Protein AF-A0A953P931-F1 (afdb_monomer)

Structure (mmCIF, N/CA/C/O backbone):
data_AF-A0A953P931-F1
#
_entry.id   AF-A0A953P931-F1
#
loop_
_atom_site.group_PDB
_atom_site.id
_atom_site.type_symbol
_atom_site.label_atom_id
_atom_site.label_alt_id
_atom_site.label_comp_id
_atom_site.label_asym_id
_atom_site.label_entity_id
_atom_site.label_seq_id
_atom_site.pdbx_PDB_ins_code
_atom_site.Cartn_x
_atom_site.Cartn_y
_atom_site.Cartn_z
_atom_site.occupancy
_atom_site.B_iso_or_equiv
_atom_site.auth_seq_id
_atom_site.auth_comp_id
_atom_site.auth_asym_id
_atom_site.auth_atom_id
_a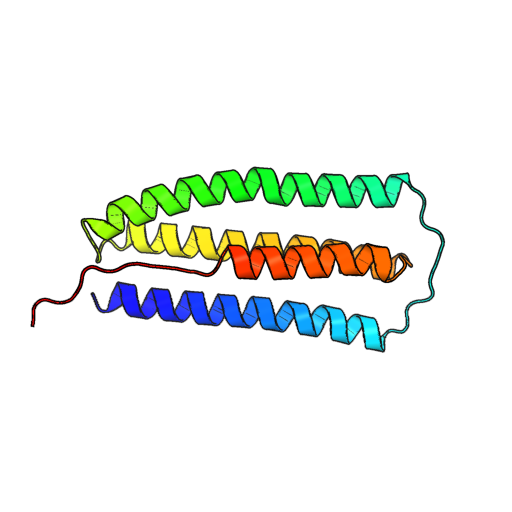tom_site.pdbx_PDB_model_num
ATOM 1 N N . MET A 1 1 ? -19.588 -4.373 22.077 1.00 62.41 1 MET A N 1
ATOM 2 C CA . MET A 1 1 ? -18.367 -5.105 21.672 1.00 62.41 1 MET A CA 1
ATOM 3 C C . MET A 1 1 ? -18.517 -5.866 20.343 1.00 62.41 1 MET A C 1
ATOM 5 O O . MET A 1 1 ? -17.554 -5.976 19.586 1.00 62.41 1 MET A O 1
ATOM 9 N N . TYR A 1 2 ? -19.706 -6.399 20.022 1.00 75.75 2 TYR A N 1
ATOM 10 C CA . TYR A 1 2 ? -19.960 -7.180 18.796 1.00 75.75 2 TYR A CA 1
ATOM 11 C C . TYR A 1 2 ? -19.707 -6.394 17.491 1.00 75.75 2 TYR A C 1
ATOM 13 O O . TYR A 1 2 ? -19.101 -6.913 16.551 1.00 75.75 2 TYR A O 1
ATOM 21 N N . ALA A 1 3 ? -20.100 -5.114 17.455 1.00 80.25 3 ALA A N 1
ATOM 22 C CA . ALA A 1 3 ? -19.929 -4.238 16.293 1.00 80.25 3 ALA A CA 1
ATOM 23 C C . ALA A 1 3 ? -18.448 -4.003 15.932 1.00 80.25 3 ALA A C 1
ATOM 25 O O . ALA A 1 3 ? -18.071 -4.089 14.758 1.00 80.25 3 ALA A O 1
ATOM 26 N N . ALA A 1 4 ? -17.596 -3.779 16.939 1.00 82.56 4 ALA A N 1
ATOM 27 C CA . ALA A 1 4 ? -16.157 -3.588 16.765 1.00 82.56 4 ALA A CA 1
ATOM 28 C C . ALA A 1 4 ? -15.473 -4.830 16.169 1.00 82.56 4 ALA A C 1
ATOM 30 O O . ALA A 1 4 ? -14.715 -4.722 15.203 1.00 82.56 4 ALA A O 1
ATOM 31 N N . ARG A 1 5 ? -15.796 -6.028 16.678 1.00 85.00 5 ARG A N 1
ATOM 32 C CA . ARG A 1 5 ? -15.248 -7.295 16.162 1.00 85.00 5 ARG A CA 1
ATOM 33 C C . ARG A 1 5 ? -15.707 -7.593 14.732 1.00 85.00 5 ARG A C 1
ATOM 35 O O . ARG A 1 5 ? -14.889 -8.004 13.911 1.00 85.00 5 ARG A O 1
ATOM 42 N N . SER A 1 6 ? -16.981 -7.353 14.418 1.00 87.50 6 SER A N 1
ATOM 43 C CA . SER A 1 6 ? -17.502 -7.505 13.052 1.00 87.50 6 SER A CA 1
ATOM 44 C C . SER A 1 6 ? -16.773 -6.579 12.071 1.00 87.50 6 SER A C 1
ATOM 46 O O . SER A 1 6 ? -16.282 -7.022 11.031 1.00 87.50 6 SER A O 1
ATOM 48 N N . THR A 1 7 ? -16.591 -5.311 12.449 1.00 89.44 7 THR A N 1
ATOM 49 C CA . THR A 1 7 ? -15.897 -4.324 11.610 1.00 89.44 7 THR A CA 1
ATOM 50 C C . THR A 1 7 ? -14.417 -4.662 11.428 1.00 89.44 7 THR A C 1
ATOM 52 O O . THR A 1 7 ? -13.897 -4.552 10.319 1.00 89.44 7 THR A O 1
ATOM 55 N N . LEU A 1 8 ? -13.738 -5.140 12.474 1.00 90.38 8 LEU A N 1
ATOM 56 C CA . LEU A 1 8 ? -12.359 -5.621 12.371 1.00 90.38 8 LEU A CA 1
ATOM 57 C C . LEU A 1 8 ? -12.231 -6.763 11.354 1.00 90.38 8 LEU A C 1
ATOM 59 O O . LEU A 1 8 ? -11.339 -6.732 10.506 1.00 90.38 8 LEU A O 1
ATOM 63 N N . ASN A 1 9 ? -13.127 -7.750 11.410 1.00 91.81 9 ASN A N 1
ATOM 64 C CA . ASN A 1 9 ? -13.118 -8.870 10.470 1.00 91.81 9 ASN A CA 1
ATOM 65 C C . ASN A 1 9 ? -13.359 -8.402 9.031 1.00 91.81 9 ASN A C 1
ATOM 67 O O . ASN A 1 9 ? -12.629 -8.815 8.134 1.00 91.81 9 ASN A O 1
ATOM 71 N N . GLN A 1 10 ? -14.312 -7.492 8.811 1.00 92.88 10 GLN A N 1
ATOM 72 C CA . GLN A 1 10 ? -14.549 -6.903 7.489 1.00 92.88 10 GLN A CA 1
ATOM 73 C C . GLN A 1 10 ? -13.299 -6.203 6.943 1.00 92.88 10 GLN A C 1
ATOM 75 O O . GLN A 1 10 ? -12.924 -6.418 5.793 1.00 92.88 10 GLN A O 1
ATOM 80 N N . VAL A 1 11 ? -12.618 -5.398 7.763 1.00 94.81 11 VAL A N 1
ATOM 81 C CA . VAL A 1 11 ? -11.401 -4.689 7.339 1.00 94.81 11 VAL A CA 1
ATOM 82 C C . VAL A 1 11 ? -10.244 -5.655 7.073 1.00 94.81 11 VAL A C 1
ATOM 84 O O . VAL A 1 11 ? -9.485 -5.431 6.135 1.00 94.81 11 VAL A O 1
ATOM 87 N N . ARG A 1 12 ? -10.121 -6.751 7.830 1.00 94.44 12 ARG A N 1
ATOM 88 C CA . ARG A 1 12 ? -9.129 -7.809 7.561 1.00 94.44 12 ARG A CA 1
ATOM 89 C C . ARG A 1 12 ? -9.406 -8.559 6.261 1.00 94.44 12 ARG A C 1
ATOM 91 O O . ARG A 1 12 ? -8.468 -8.833 5.523 1.00 94.44 12 ARG A O 1
ATOM 98 N N . ILE A 1 13 ? -10.672 -8.854 5.962 1.00 96.44 13 ILE A N 1
ATOM 99 C CA . ILE A 1 13 ? -11.058 -9.451 4.676 1.00 96.44 13 ILE A CA 1
ATOM 100 C C . ILE A 1 13 ? -10.695 -8.497 3.540 1.00 96.44 13 ILE A C 1
ATOM 102 O O . ILE A 1 13 ? -10.051 -8.919 2.587 1.00 96.44 13 ILE A O 1
ATOM 106 N N . LEU A 1 14 ? -11.031 -7.207 3.662 1.00 96.19 14 LEU A N 1
ATOM 107 C CA . LEU A 1 14 ? -10.636 -6.205 2.670 1.00 96.19 14 LEU A CA 1
ATOM 108 C C . LEU A 1 14 ? -9.115 -6.167 2.495 1.00 96.19 14 LEU A C 1
ATOM 110 O O . LEU A 1 14 ? -8.638 -6.230 1.372 1.00 96.19 14 LEU A O 1
ATOM 114 N N . HIS A 1 15 ? -8.351 -6.137 3.586 1.00 96.12 15 HIS A N 1
ATOM 115 C CA . HIS A 1 15 ? -6.887 -6.169 3.539 1.00 96.12 15 HIS A CA 1
ATOM 116 C C . HIS A 1 15 ? -6.346 -7.391 2.782 1.00 96.12 15 HIS A C 1
ATOM 118 O O . HIS A 1 15 ? -5.482 -7.240 1.920 1.00 96.12 15 HIS A O 1
ATOM 124 N N . ALA A 1 16 ? -6.898 -8.579 3.040 1.00 96.56 16 ALA A N 1
ATOM 125 C CA . ALA A 1 16 ? -6.541 -9.801 2.324 1.00 96.56 16 ALA A CA 1
ATOM 126 C C . ALA A 1 16 ? -6.915 -9.740 0.834 1.00 96.56 16 ALA A C 1
ATOM 128 O O . ALA A 1 16 ? -6.138 -10.192 -0.003 1.00 96.56 16 ALA A O 1
ATOM 129 N N . VAL A 1 17 ? -8.065 -9.147 0.493 1.00 97.31 17 VAL A N 1
ATOM 130 C CA . VAL A 1 17 ? -8.476 -8.920 -0.901 1.00 97.31 17 VAL A CA 1
ATOM 131 C C . VAL A 1 17 ? -7.497 -7.986 -1.605 1.00 97.31 17 VAL A C 1
ATOM 133 O O . VAL A 1 17 ? -7.020 -8.335 -2.675 1.00 97.31 17 VAL A O 1
ATOM 136 N N . PHE A 1 18 ? -7.125 -6.855 -0.999 1.00 96.94 18 PHE A N 1
ATOM 137 C CA . PHE A 1 18 ? -6.127 -5.944 -1.571 1.00 96.94 18 PHE A CA 1
ATOM 138 C C . PHE A 1 18 ? -4.773 -6.636 -1.773 1.00 96.94 18 PHE A C 1
ATOM 140 O O . PHE A 1 18 ? -4.157 -6.474 -2.822 1.00 96.94 18 PHE A O 1
ATOM 147 N N . LEU A 1 19 ? -4.322 -7.450 -0.810 1.00 96.31 19 LEU A N 1
ATOM 148 C CA . LEU A 1 19 ? -3.116 -8.268 -0.976 1.00 96.31 19 LEU A CA 1
ATOM 149 C C . LEU A 1 19 ? -3.253 -9.249 -2.143 1.00 96.31 19 LEU A C 1
ATOM 151 O O . LEU A 1 19 ? -2.340 -9.349 -2.953 1.00 96.31 19 LEU A O 1
ATOM 155 N N . LEU A 1 20 ? -4.385 -9.944 -2.264 1.00 97.25 20 LEU A N 1
ATOM 156 C CA . L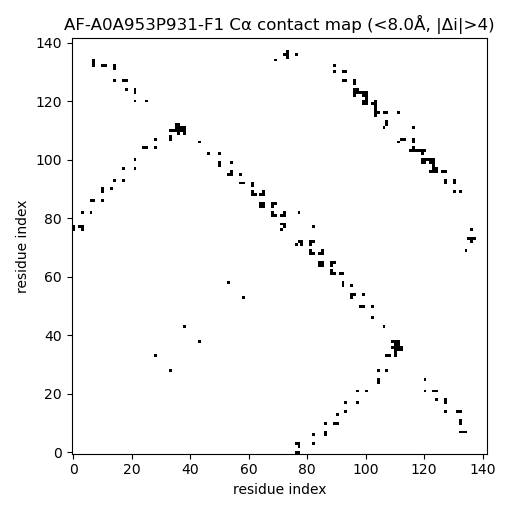EU A 1 20 ? -4.641 -10.844 -3.386 1.00 97.25 20 LEU A CA 1
ATOM 157 C C . LEU A 1 20 ? -4.601 -10.094 -4.724 1.00 97.25 20 LEU A C 1
ATOM 159 O O . LEU A 1 20 ? -3.965 -10.570 -5.664 1.00 97.25 20 LEU A O 1
ATOM 163 N N . THR A 1 21 ? -5.204 -8.906 -4.800 1.00 96.31 21 THR A N 1
ATOM 164 C CA . THR A 1 21 ? -5.180 -8.076 -6.009 1.00 96.31 21 THR A CA 1
ATOM 165 C C . THR A 1 21 ? -3.753 -7.720 -6.423 1.00 96.31 21 THR A C 1
ATOM 167 O O . THR A 1 21 ? -3.445 -7.783 -7.609 1.00 96.31 21 THR A O 1
ATOM 170 N N . GLN A 1 22 ? -2.840 -7.457 -5.478 1.00 93.69 22 GLN A N 1
ATOM 171 C CA . GLN A 1 22 ? -1.418 -7.241 -5.794 1.00 93.69 22 GLN A CA 1
ATOM 172 C C . GLN A 1 22 ? -0.812 -8.407 -6.577 1.00 93.69 22 GLN A C 1
ATOM 174 O O . GLN A 1 22 ? -0.160 -8.201 -7.602 1.00 93.69 22 GLN A O 1
ATOM 179 N N . PHE A 1 23 ? -1.051 -9.636 -6.116 1.00 94.81 23 PHE A N 1
ATOM 180 C CA . PHE A 1 23 ? -0.557 -10.831 -6.796 1.00 94.81 23 PHE A CA 1
ATOM 181 C C . PHE A 1 23 ? -1.207 -11.007 -8.168 1.00 94.81 23 PHE A C 1
ATOM 183 O O . PHE A 1 23 ? -0.514 -11.346 -9.125 1.00 94.81 23 PHE A O 1
ATOM 190 N N . LEU A 1 24 ? -2.508 -10.723 -8.287 1.00 96.06 24 LEU A N 1
ATOM 191 C CA . LEU A 1 24 ? -3.219 -10.785 -9.564 1.00 96.06 24 LEU A CA 1
ATOM 192 C C . LEU A 1 24 ? -2.673 -9.775 -10.581 1.00 96.06 24 LEU A C 1
ATOM 194 O O . LEU A 1 24 ? -2.483 -10.136 -11.738 1.00 96.06 24 LEU A O 1
ATOM 198 N N . LEU A 1 25 ? -2.361 -8.544 -10.165 1.00 94.19 25 LEU A N 1
ATOM 199 C CA . LEU A 1 25 ? -1.770 -7.530 -11.046 1.00 94.19 25 LEU A CA 1
ATOM 200 C C . LEU A 1 25 ? -0.416 -7.985 -11.604 1.00 94.19 25 LEU A C 1
ATOM 202 O O . LEU A 1 25 ? -0.174 -7.881 -12.807 1.00 94.19 25 LEU A O 1
ATOM 206 N N . VAL A 1 26 ? 0.452 -8.530 -10.746 1.00 93.44 26 VAL A N 1
ATOM 207 C CA . VAL A 1 26 ? 1.750 -9.074 -11.174 1.00 93.44 26 VAL A CA 1
ATOM 208 C C . VAL A 1 26 ? 1.555 -10.271 -12.105 1.00 93.44 26 VAL A C 1
ATOM 210 O O . VAL A 1 26 ? 2.227 -10.359 -13.131 1.00 93.44 26 VAL A O 1
ATOM 213 N N . PHE A 1 27 ? 0.616 -11.164 -11.783 1.00 94.06 27 PHE A N 1
ATOM 214 C CA . PHE A 1 27 ? 0.314 -12.349 -12.583 1.00 94.06 27 PHE A CA 1
ATOM 215 C C . PHE A 1 27 ? -0.183 -11.991 -13.991 1.00 94.06 27 PHE A C 1
ATOM 217 O O . PHE A 1 27 ? 0.325 -12.530 -14.970 1.00 94.06 27 PHE A O 1
ATOM 224 N N . VAL A 1 28 ? -1.110 -11.037 -14.115 1.00 93.88 28 VAL A N 1
ATOM 225 C CA . VAL A 1 28 ? -1.616 -10.569 -15.417 1.00 93.88 28 VAL A CA 1
ATOM 226 C C . VAL A 1 28 ? -0.488 -9.989 -16.273 1.00 93.88 28 VAL A C 1
ATOM 228 O O . VAL A 1 28 ? -0.355 -10.342 -17.441 1.00 93.88 28 VAL A O 1
ATOM 231 N N . LEU A 1 29 ? 0.376 -9.152 -15.695 1.00 92.38 29 LEU A N 1
ATOM 232 C CA . LEU A 1 29 ? 1.510 -8.574 -16.427 1.00 92.38 29 LEU A CA 1
ATOM 233 C C . LEU A 1 29 ? 2.573 -9.596 -16.816 1.00 92.38 29 LEU A C 1
ATOM 235 O O . LEU A 1 29 ? 3.278 -9.414 -17.809 1.00 92.38 29 LEU A O 1
ATOM 239 N N . TRP A 1 30 ? 2.716 -10.649 -16.018 1.00 89.69 30 TRP A N 1
ATOM 240 C CA . TRP A 1 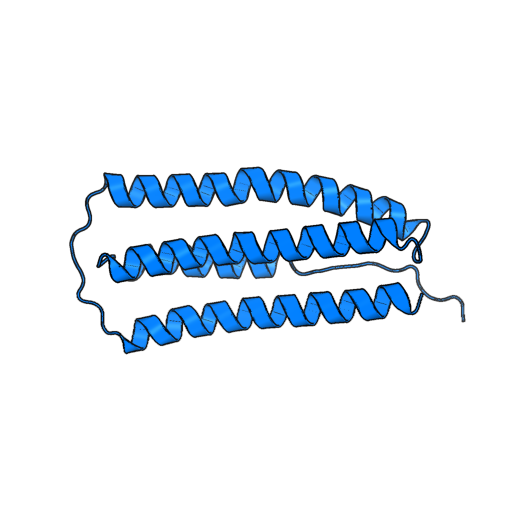30 ? 3.594 -11.759 -16.344 1.00 89.69 30 TRP A CA 1
ATOM 241 C C . TRP A 1 30 ? 3.077 -12.547 -17.555 1.00 89.69 30 TRP A C 1
ATOM 243 O O . TRP A 1 30 ? 3.874 -12.928 -18.410 1.00 89.69 30 TRP A O 1
ATOM 253 N N . LEU A 1 31 ? 1.756 -12.716 -17.686 1.00 92.06 31 LEU A N 1
ATOM 254 C CA . LEU A 1 31 ? 1.147 -13.340 -18.866 1.00 92.06 31 LEU A CA 1
ATOM 255 C C . LEU A 1 31 ? 1.318 -12.485 -20.132 1.00 92.06 31 LEU A C 1
ATOM 257 O O . LEU A 1 31 ? 1.668 -13.023 -21.180 1.00 92.06 31 LEU A O 1
ATOM 261 N N . GLU A 1 32 ? 1.141 -11.167 -20.021 1.00 86.19 32 GLU A N 1
ATOM 262 C CA . GLU A 1 32 ? 1.097 -10.224 -21.152 1.00 86.19 32 GLU A CA 1
ATOM 263 C C . GLU A 1 32 ? 2.423 -10.086 -21.936 1.00 86.19 32 GLU A C 1
ATOM 265 O O . GLU A 1 32 ? 2.427 -9.542 -23.035 1.00 86.19 32 GLU A O 1
ATOM 270 N N . HIS A 1 33 ? 3.566 -10.561 -21.414 1.00 77.56 33 HIS A N 1
ATOM 271 C CA . HIS A 1 33 ? 4.882 -10.501 -22.087 1.00 77.56 33 HIS A CA 1
ATOM 272 C C . HIS A 1 33 ? 5.194 -9.143 -22.756 1.00 77.56 33 HIS A C 1
ATOM 274 O O . HIS A 1 33 ? 5.729 -9.076 -23.865 1.00 77.56 33 HIS A O 1
ATOM 280 N N . SER A 1 34 ? 4.881 -8.029 -22.081 1.00 76.00 34 SER A N 1
ATOM 281 C CA . SER A 1 34 ? 5.065 -6.700 -22.673 1.00 76.00 34 SER A CA 1
ATOM 282 C C . SER A 1 34 ? 6.541 -6.446 -23.025 1.00 76.00 34 SER A C 1
ATOM 284 O O . SER A 1 34 ? 7.400 -6.578 -22.135 1.00 76.00 34 SER A O 1
ATOM 286 N N . PRO A 1 35 ? 6.850 -6.055 -24.280 1.00 81.19 35 PRO A N 1
ATOM 287 C CA . PRO A 1 35 ? 8.218 -5.858 -24.737 1.00 81.19 35 PRO A CA 1
ATOM 288 C C . PRO A 1 35 ? 8.888 -4.717 -23.972 1.00 81.19 35 PRO A C 1
ATOM 290 O O . PRO A 1 35 ? 8.311 -3.644 -23.779 1.00 81.19 35 PRO A O 1
ATOM 293 N N . GLU A 1 36 ? 10.122 -4.948 -23.534 1.00 88.25 36 GLU A N 1
ATOM 294 C CA . GLU A 1 36 ? 10.883 -3.953 -22.785 1.00 88.25 36 GLU A CA 1
ATOM 295 C C . GLU A 1 36 ? 11.390 -2.840 -23.708 1.00 88.25 36 GLU A C 1
ATOM 297 O O . GLU A 1 36 ? 11.888 -3.084 -24.808 1.00 88.25 36 GLU A O 1
ATOM 302 N N . ARG A 1 37 ? 11.275 -1.596 -23.243 1.00 88.12 37 ARG A N 1
ATOM 303 C CA . ARG A 1 37 ? 11.733 -0.389 -23.932 1.00 88.12 37 ARG A CA 1
ATOM 304 C C . ARG A 1 37 ? 12.574 0.455 -22.983 1.00 88.12 37 ARG A C 1
ATOM 306 O O . ARG A 1 37 ? 12.392 0.438 -21.766 1.00 88.12 37 ARG A O 1
ATOM 313 N N . SER A 1 38 ? 13.508 1.218 -23.544 1.00 88.00 38 SER A N 1
ATOM 314 C CA . SER A 1 38 ? 14.205 2.245 -22.773 1.00 88.00 38 SER A CA 1
ATOM 315 C C . SER A 1 38 ? 13.249 3.415 -22.556 1.00 88.00 38 SER A C 1
ATOM 317 O O . SER A 1 38 ? 12.876 4.100 -23.505 1.00 88.00 38 SER A O 1
ATOM 319 N N . LEU A 1 39 ? 12.804 3.596 -21.314 1.00 90.75 39 LEU A N 1
ATOM 320 C CA . LEU A 1 39 ? 12.006 4.753 -20.927 1.00 90.75 39 LEU A CA 1
ATOM 321 C C . LEU A 1 39 ? 12.910 5.939 -20.612 1.00 90.75 39 LEU A C 1
ATOM 323 O O . LEU A 1 39 ? 13.973 5.782 -20.008 1.00 90.75 39 LEU A O 1
ATOM 327 N N . ALA A 1 40 ? 12.440 7.129 -20.980 1.00 92.94 40 ALA A N 1
ATOM 328 C CA . ALA A 1 40 ? 13.072 8.382 -20.606 1.00 92.94 40 ALA A CA 1
ATOM 329 C C . ALA A 1 40 ? 13.156 8.497 -19.074 1.00 92.94 40 ALA A C 1
ATOM 331 O O . ALA A 1 40 ? 12.225 8.121 -18.350 1.00 92.94 40 ALA A O 1
ATOM 332 N N . ARG A 1 41 ? 14.279 9.016 -18.572 1.00 93.06 41 ARG A N 1
ATOM 333 C CA . ARG A 1 41 ? 14.545 9.131 -17.130 1.00 93.06 41 ARG A CA 1
ATOM 334 C C . ARG A 1 41 ? 13.485 9.986 -16.438 1.00 93.06 41 ARG A C 1
ATOM 336 O O . ARG A 1 41 ? 13.105 9.703 -15.308 1.00 93.06 41 ARG A O 1
ATOM 343 N N . GLU A 1 42 ? 12.993 10.996 -17.136 1.00 94.69 42 GLU A N 1
ATOM 344 C CA . GLU A 1 42 ? 11.976 11.945 -16.705 1.00 94.69 42 GLU A CA 1
ATOM 345 C C . GLU A 1 42 ? 10.668 11.232 -16.349 1.00 94.69 42 GLU A C 1
ATOM 347 O O . GLU A 1 42 ? 10.074 11.533 -15.317 1.00 94.69 42 GLU A O 1
ATOM 352 N N . ILE A 1 43 ? 10.258 10.230 -17.141 1.00 93.00 43 ILE A N 1
ATOM 353 C CA . ILE A 1 43 ? 9.052 9.430 -16.873 1.00 93.00 43 ILE A CA 1
ATOM 354 C C . ILE A 1 43 ? 9.242 8.625 -15.588 1.00 93.00 43 ILE A C 1
ATOM 356 O O . ILE A 1 43 ? 8.383 8.646 -14.708 1.00 93.00 43 ILE A O 1
ATOM 360 N N . LEU A 1 44 ? 10.386 7.951 -15.447 1.00 92.69 44 LEU A N 1
ATOM 361 C CA . LEU A 1 44 ? 10.679 7.147 -14.258 1.00 92.69 44 LEU A CA 1
ATOM 362 C C . LEU A 1 44 ? 10.698 8.006 -12.988 1.00 92.69 44 LEU A C 1
ATOM 364 O O . LEU A 1 44 ? 10.115 7.626 -11.973 1.00 92.69 44 LEU A O 1
ATOM 368 N N . VAL A 1 45 ? 11.329 9.181 -13.058 1.00 94.06 45 VAL A N 1
ATOM 369 C CA . VAL A 1 45 ? 11.385 10.136 -11.947 1.00 94.06 45 VAL A CA 1
ATOM 370 C C . VAL A 1 45 ? 9.996 10.682 -11.625 1.00 94.06 45 VAL A C 1
ATOM 372 O O . VAL A 1 45 ? 9.637 10.722 -10.452 1.00 94.06 45 VAL A O 1
ATOM 375 N N . ALA A 1 46 ? 9.187 11.042 -12.625 1.00 95.44 46 ALA A N 1
ATOM 376 C CA . ALA A 1 46 ? 7.832 11.541 -12.403 1.00 95.44 46 ALA A CA 1
ATOM 377 C C . ALA A 1 46 ? 6.960 10.515 -11.662 1.00 95.44 46 ALA A C 1
ATOM 379 O O . ALA A 1 46 ? 6.343 10.848 -10.651 1.00 95.44 46 ALA A O 1
ATOM 380 N N . PHE A 1 47 ? 6.968 9.252 -12.101 1.00 95.50 47 PHE A N 1
ATOM 381 C CA . PHE A 1 47 ? 6.227 8.177 -11.436 1.00 95.50 47 PHE A CA 1
ATOM 382 C C . PHE A 1 47 ? 6.738 7.906 -10.017 1.00 95.50 47 PHE A C 1
ATOM 384 O O . PHE A 1 47 ? 5.934 7.716 -9.102 1.00 95.50 47 PHE A O 1
ATOM 391 N N . ALA A 1 48 ? 8.058 7.927 -9.811 1.00 93.38 48 ALA A N 1
ATOM 392 C CA . ALA A 1 48 ? 8.651 7.759 -8.488 1.00 93.38 48 ALA A CA 1
ATOM 393 C C . ALA A 1 48 ? 8.248 8.894 -7.533 1.00 93.38 48 ALA A C 1
ATOM 395 O O . ALA A 1 48 ? 7.832 8.625 -6.407 1.00 93.38 48 ALA A O 1
ATOM 396 N N . VAL A 1 49 ? 8.309 10.150 -7.989 1.00 95.69 49 VAL A N 1
ATOM 397 C CA . VAL A 1 49 ? 7.917 11.327 -7.200 1.00 95.69 49 VAL A CA 1
ATOM 398 C C . VAL A 1 49 ? 6.431 11.278 -6.865 1.00 95.69 49 VAL A C 1
ATOM 400 O O . VAL A 1 49 ? 6.083 11.385 -5.694 1.00 95.69 49 VAL A O 1
ATOM 403 N N . VAL A 1 50 ? 5.556 11.042 -7.848 1.00 95.38 50 VAL A N 1
ATOM 404 C CA . VAL A 1 50 ? 4.104 10.950 -7.618 1.00 95.38 50 VAL A CA 1
ATOM 405 C C . VAL A 1 50 ? 3.773 9.833 -6.629 1.00 95.38 50 VAL A C 1
ATOM 407 O O . VAL A 1 50 ? 2.988 10.044 -5.705 1.00 95.38 50 VAL A O 1
ATOM 410 N N . SER A 1 51 ? 4.412 8.670 -6.763 1.00 92.38 51 SER A N 1
ATOM 411 C CA . SER A 1 51 ? 4.208 7.544 -5.845 1.00 92.38 51 SER A CA 1
ATOM 412 C C . SER A 1 51 ? 4.678 7.870 -4.430 1.00 92.38 51 SER A C 1
ATOM 414 O O . SER A 1 51 ? 3.948 7.632 -3.469 1.00 92.38 51 SER A O 1
ATOM 416 N N . ALA A 1 52 ? 5.865 8.464 -4.291 1.00 92.56 52 ALA A N 1
ATOM 417 C CA . ALA A 1 52 ? 6.397 8.876 -2.997 1.00 92.56 52 ALA A CA 1
ATOM 418 C C . ALA A 1 52 ? 5.507 9.939 -2.335 1.00 92.56 52 ALA A C 1
ATOM 420 O O . ALA A 1 52 ? 5.134 9.791 -1.172 1.00 92.56 52 ALA A O 1
ATOM 421 N N . SER A 1 53 ? 5.102 10.976 -3.073 1.00 93.19 53 SER A N 1
ATOM 422 C CA . SER A 1 53 ? 4.193 12.017 -2.583 1.00 93.19 53 SER A CA 1
ATOM 423 C C . SER A 1 53 ? 2.843 11.443 -2.152 1.00 93.19 53 SER A C 1
ATOM 425 O O . SER A 1 53 ? 2.352 11.801 -1.082 1.00 93.19 53 SER A O 1
ATOM 427 N N . ASN A 1 54 ? 2.277 10.516 -2.932 1.00 91.00 54 ASN A N 1
ATOM 428 C CA . ASN A 1 54 ? 1.033 9.823 -2.601 1.00 91.00 54 ASN A CA 1
ATOM 429 C C . ASN A 1 54 ? 1.142 9.094 -1.251 1.00 91.00 54 ASN A C 1
ATOM 431 O O . ASN A 1 54 ? 0.307 9.293 -0.371 1.00 91.00 54 ASN A O 1
ATOM 435 N N . VAL A 1 55 ? 2.213 8.322 -1.044 1.00 90.25 55 VAL A N 1
ATOM 436 C CA . VAL A 1 55 ? 2.434 7.581 0.209 1.00 90.25 55 VAL A CA 1
ATOM 437 C C . VAL A 1 55 ? 2.679 8.517 1.392 1.00 90.25 55 VAL A C 1
ATOM 439 O O . VAL A 1 55 ? 2.116 8.301 2.464 1.00 90.25 55 VAL A O 1
ATOM 442 N N . LEU A 1 56 ? 3.490 9.563 1.222 1.00 91.06 56 LEU A N 1
ATOM 443 C CA . LEU A 1 56 ? 3.866 10.466 2.314 1.00 91.06 56 LEU A CA 1
ATOM 444 C C . LEU A 1 56 ? 2.686 11.313 2.802 1.00 91.06 56 LEU A C 1
ATOM 446 O O . LEU A 1 56 ? 2.407 11.348 4.003 1.00 91.06 56 LEU A O 1
ATOM 450 N N . ILE A 1 57 ? 1.978 11.975 1.884 1.00 89.25 57 ILE A N 1
ATOM 451 C CA . ILE A 1 57 ? 0.872 12.878 2.231 1.00 89.25 57 ILE A CA 1
ATOM 452 C C . ILE A 1 57 ? -0.252 12.079 2.888 1.00 89.25 57 ILE A C 1
ATOM 454 O O . ILE A 1 57 ? -0.726 12.413 3.977 1.00 89.25 57 ILE A O 1
ATOM 458 N N . LEU A 1 58 ? -0.658 10.987 2.248 1.00 84.44 58 LEU A N 1
ATOM 459 C CA . LEU A 1 58 ? -1.846 10.251 2.659 1.00 84.44 58 LEU A CA 1
ATOM 460 C C . LEU A 1 58 ? -1.546 9.271 3.787 1.00 84.44 58 LEU A C 1
ATOM 462 O O . LEU A 1 58 ? -2.400 9.062 4.644 1.00 84.44 58 LEU A O 1
ATOM 466 N N . GLY A 1 59 ? -0.319 8.754 3.870 1.00 87.00 59 GLY A N 1
ATOM 467 C CA . GLY A 1 59 ? 0.172 8.043 5.047 1.00 87.00 59 GLY A CA 1
ATOM 468 C C . GLY A 1 59 ? 0.177 8.934 6.293 1.00 87.00 59 GLY A C 1
ATOM 469 O O . GLY A 1 59 ? -0.234 8.484 7.364 1.00 87.00 59 GLY A O 1
ATOM 470 N N . GLY A 1 60 ? 0.557 10.210 6.152 1.00 87.19 60 GLY A N 1
ATOM 471 C CA . GLY A 1 60 ? 0.494 11.200 7.232 1.00 87.19 60 GLY A CA 1
ATOM 472 C C . GLY A 1 60 ? -0.936 11.545 7.662 1.00 87.19 60 GLY A C 1
ATOM 473 O O . GLY A 1 60 ? -1.224 11.642 8.853 1.00 87.19 60 GLY A O 1
ATOM 474 N N . ILE A 1 61 ? -1.858 11.685 6.708 1.00 86.75 61 ILE A N 1
ATOM 475 C CA . ILE A 1 61 ? -3.285 11.896 7.001 1.00 86.75 61 ILE A CA 1
ATOM 476 C C . ILE A 1 61 ? -3.872 10.654 7.686 1.00 86.75 61 ILE A C 1
ATOM 478 O O . ILE A 1 61 ? -4.502 10.760 8.741 1.00 86.75 61 ILE A O 1
ATOM 482 N N . ARG A 1 62 ? -3.601 9.460 7.144 1.00 88.06 62 ARG A N 1
ATOM 483 C CA . ARG A 1 62 ? -4.033 8.178 7.710 1.00 88.06 62 ARG A CA 1
ATOM 484 C C . ARG A 1 62 ? -3.554 8.014 9.143 1.00 88.06 62 ARG A C 1
ATOM 486 O O . ARG A 1 62 ? -4.365 7.650 9.987 1.00 88.06 62 ARG A O 1
ATOM 493 N N . SER A 1 63 ? -2.269 8.236 9.422 1.00 85.69 63 SER A N 1
ATOM 494 C CA . SER A 1 63 ? -1.714 8.017 10.762 1.00 85.69 63 SER A CA 1
ATOM 495 C C . SER A 1 63 ? -2.406 8.900 11.797 1.00 85.69 63 SER A C 1
ATOM 497 O O . SER A 1 63 ? -2.826 8.399 12.834 1.00 85.69 63 SER A O 1
ATOM 499 N N . ARG A 1 64 ? -2.642 10.177 11.472 1.00 86.25 64 ARG A N 1
ATOM 500 C CA . ARG A 1 64 ? -3.369 11.110 12.344 1.00 86.25 64 ARG A CA 1
ATOM 501 C C . ARG A 1 64 ? -4.800 10.652 12.620 1.00 86.25 64 ARG A C 1
ATOM 503 O O . ARG A 1 64 ? -5.203 10.589 13.779 1.00 86.25 64 ARG A O 1
ATOM 510 N N . HIS A 1 65 ? -5.559 10.299 11.581 1.00 85.50 65 HIS A N 1
ATOM 511 C CA . HIS A 1 65 ? -6.943 9.842 11.751 1.00 85.50 65 HIS A CA 1
ATOM 512 C C . HIS A 1 65 ? -7.040 8.490 12.460 1.00 85.50 65 HIS A C 1
ATOM 514 O O . HIS A 1 65 ? -7.961 8.281 13.248 1.00 85.50 65 HIS A O 1
ATOM 520 N N . LEU A 1 66 ? -6.099 7.583 12.195 1.00 88.94 66 LEU A N 1
ATOM 521 C CA . LEU A 1 66 ? -6.059 6.267 12.815 1.00 88.94 66 LEU A CA 1
ATOM 522 C C . LEU A 1 66 ? -5.757 6.378 14.310 1.00 88.94 66 LEU A C 1
ATOM 524 O O . LEU A 1 66 ? -6.497 5.804 15.100 1.00 88.94 66 LEU A O 1
ATOM 528 N N . THR A 1 67 ? -4.728 7.136 14.702 1.00 86.88 67 THR A N 1
ATOM 529 C CA . THR A 1 67 ? -4.374 7.332 16.117 1.00 86.88 67 THR A CA 1
ATOM 530 C C . THR A 1 67 ? -5.521 7.985 16.881 1.00 86.88 67 THR A C 1
ATOM 532 O O . THR A 1 67 ? -5.948 7.454 17.900 1.00 86.88 67 THR A O 1
ATOM 535 N N . ALA A 1 68 ? -6.109 9.056 16.334 1.00 86.44 68 ALA A N 1
ATOM 536 C CA . ALA A 1 68 ? -7.246 9.723 16.965 1.00 86.44 68 ALA A CA 1
ATOM 537 C C . ALA A 1 68 ? -8.461 8.792 17.135 1.00 86.44 68 ALA A C 1
ATOM 539 O O . ALA A 1 68 ? -9.133 8.827 18.162 1.00 86.44 68 ALA A O 1
ATOM 540 N N . ALA A 1 69 ? -8.749 7.941 16.145 1.00 86.94 69 ALA A N 1
ATOM 541 C CA . ALA A 1 69 ? -9.833 6.967 16.249 1.00 86.94 69 ALA A CA 1
ATOM 542 C C . ALA A 1 69 ? -9.525 5.862 17.274 1.00 86.94 69 ALA A C 1
ATOM 544 O O . ALA A 1 69 ? -10.413 5.469 18.027 1.00 86.94 69 ALA A O 1
ATOM 545 N N . LEU A 1 70 ? -8.279 5.379 17.323 1.00 87.31 70 LEU A N 1
ATOM 546 C CA . LEU A 1 70 ? -7.847 4.356 18.278 1.00 87.31 70 LEU A CA 1
ATOM 547 C C . LEU A 1 70 ? -7.916 4.852 19.725 1.00 87.31 70 LEU A C 1
ATOM 549 O O . LEU A 1 70 ? -8.359 4.101 20.589 1.00 87.31 70 LEU A O 1
ATOM 553 N N . ASP A 1 71 ? -7.543 6.104 19.990 1.00 87.50 71 ASP A N 1
ATOM 554 C CA . ASP A 1 71 ? -7.614 6.677 21.339 1.00 87.50 71 ASP A CA 1
ATOM 555 C C . ASP A 1 71 ? -9.058 6.774 21.851 1.00 87.50 71 ASP A C 1
ATOM 557 O O . ASP A 1 71 ? -9.324 6.495 23.021 1.00 87.50 71 ASP A O 1
ATOM 561 N N . ILE A 1 72 ? -10.015 7.083 20.971 1.00 86.50 72 ILE A N 1
ATOM 562 C CA . ILE A 1 72 ? -11.441 7.072 21.323 1.00 86.50 72 ILE A CA 1
ATOM 563 C C . ILE A 1 72 ? -11.921 5.636 21.560 1.00 86.50 72 ILE A C 1
ATOM 565 O O . ILE A 1 72 ? -12.562 5.366 22.572 1.00 86.50 72 ILE A O 1
ATOM 569 N N . LEU A 1 73 ? -11.572 4.698 20.674 1.00 85.12 73 LEU A N 1
ATOM 570 C CA . LEU A 1 73 ? -12.014 3.299 20.760 1.00 85.12 73 LEU A CA 1
ATOM 571 C C . LEU A 1 73 ? -11.435 2.543 21.963 1.00 85.12 73 LEU A C 1
ATOM 573 O O . LEU A 1 73 ? -12.052 1.588 22.427 1.00 85.12 73 LEU A O 1
ATOM 577 N N . ARG A 1 74 ? -10.280 2.966 22.490 1.00 84.38 74 ARG A N 1
ATOM 578 C CA . ARG A 1 74 ? -9.718 2.426 23.739 1.00 84.38 74 ARG A CA 1
ATOM 579 C C . ARG A 1 74 ? -10.601 2.728 24.947 1.00 84.38 74 ARG A C 1
ATOM 581 O O . ARG A 1 74 ? -10.742 1.872 25.813 1.00 84.38 74 ARG A O 1
ATOM 588 N N . ASN A 1 75 ? -11.193 3.921 24.984 1.00 84.56 75 ASN A N 1
ATOM 589 C CA . ASN A 1 75 ? -12.056 4.364 26.080 1.00 84.56 75 ASN A CA 1
ATOM 590 C C . ASN A 1 75 ? -13.521 3.963 25.857 1.00 84.56 75 ASN A C 1
ATOM 592 O O . ASN A 1 75 ? -14.206 3.572 26.798 1.00 84.56 75 ASN A O 1
ATOM 596 N N . THR A 1 76 ? -13.982 4.012 24.604 1.00 84.38 76 THR A N 1
ATOM 597 C CA . THR A 1 76 ? -15.366 3.722 24.211 1.00 84.38 76 THR A CA 1
ATOM 598 C C . THR A 1 76 ? -15.383 2.758 23.017 1.00 84.38 76 THR A C 1
ATOM 600 O O . THR A 1 76 ? -15.523 3.188 21.868 1.00 84.38 76 THR A O 1
ATOM 603 N N . PRO A 1 77 ? -15.263 1.436 23.252 1.00 79.38 77 PRO A N 1
ATOM 604 C CA . PRO A 1 77 ? -15.122 0.441 22.181 1.00 79.38 77 PRO A CA 1
ATOM 605 C C . PRO A 1 77 ? -16.315 0.333 21.222 1.00 79.38 77 PRO A C 1
ATOM 607 O O . PRO A 1 77 ? -16.169 -0.197 20.121 1.00 79.38 77 PRO A O 1
ATOM 610 N N . ASP A 1 78 ? -17.490 0.810 21.636 1.00 81.25 78 ASP A N 1
ATOM 611 C CA . ASP A 1 78 ? -18.732 0.773 20.854 1.00 81.25 78 ASP A CA 1
ATOM 612 C C . ASP A 1 78 ? -19.099 2.123 20.214 1.00 81.25 78 ASP A C 1
ATOM 614 O O . ASP A 1 78 ? -20.197 2.274 19.677 1.00 81.25 78 ASP A O 1
ATOM 618 N N . ASP A 1 79 ? -18.187 3.103 20.217 1.00 87.88 79 ASP A N 1
ATOM 619 C CA . ASP A 1 79 ? -18.394 4.357 19.489 1.00 87.88 79 ASP A CA 1
ATOM 620 C C . ASP A 1 79 ? -18.408 4.099 17.970 1.00 87.88 79 ASP A C 1
ATOM 622 O O . ASP A 1 79 ? -17.377 3.881 17.321 1.00 87.88 79 ASP A O 1
ATOM 626 N N . ALA A 1 80 ? -19.609 4.140 17.390 1.00 87.69 80 ALA A N 1
ATOM 627 C CA . ALA A 1 80 ? -19.831 3.891 15.971 1.00 87.69 80 ALA A CA 1
ATOM 628 C C . ALA A 1 80 ? -19.116 4.906 15.060 1.00 87.69 80 ALA A C 1
ATOM 630 O O . ALA A 1 80 ? -18.662 4.542 13.971 1.00 87.69 80 ALA A O 1
ATOM 631 N N . ALA A 1 81 ? -1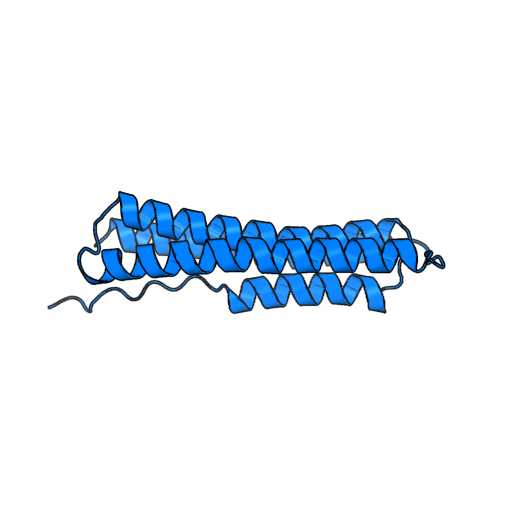8.976 6.165 15.488 1.00 89.75 81 ALA A N 1
ATOM 632 C CA . ALA A 1 81 ? -18.309 7.197 14.702 1.00 89.75 81 ALA A CA 1
ATOM 633 C C . ALA A 1 81 ? -16.791 6.979 14.687 1.00 89.75 81 ALA A C 1
ATOM 635 O O . ALA A 1 81 ? -16.158 7.073 13.630 1.00 89.75 81 ALA A O 1
ATOM 636 N N . ALA A 1 82 ? -16.202 6.639 15.835 1.00 89.56 82 ALA A N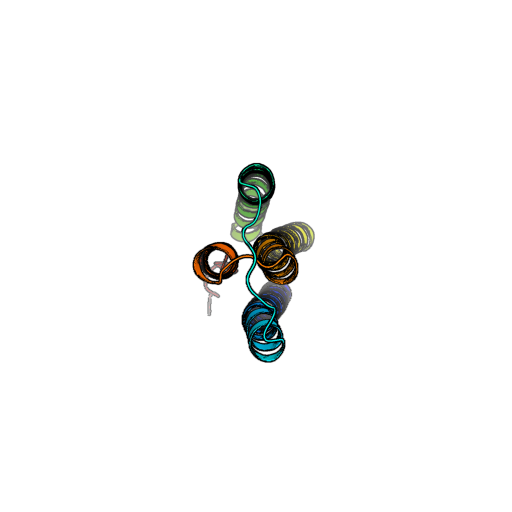 1
ATOM 637 C CA . ALA A 1 82 ? -14.784 6.306 15.929 1.00 89.56 82 ALA A CA 1
ATOM 638 C C . ALA A 1 82 ? -14.448 5.030 15.141 1.00 89.56 82 ALA A C 1
ATOM 640 O O . ALA A 1 82 ? -13.464 5.003 14.396 1.00 89.56 82 ALA A O 1
ATOM 641 N N . LEU A 1 83 ? -15.310 4.011 15.209 1.00 89.44 83 LEU A N 1
ATOM 642 C CA . LEU A 1 83 ? -15.154 2.770 14.450 1.00 89.44 83 LEU A CA 1
ATOM 643 C C . LEU A 1 83 ? -15.241 3.010 12.933 1.00 89.44 83 LEU A C 1
ATOM 645 O O . LEU A 1 83 ? -14.438 2.472 12.166 1.00 89.44 83 LEU A O 1
ATOM 649 N N . GLY A 1 84 ? -16.162 3.876 12.499 1.00 90.00 84 GLY A N 1
ATOM 650 C CA . GLY A 1 84 ? -16.267 4.319 11.108 1.00 90.00 84 GLY A CA 1
ATOM 651 C C . GLY A 1 84 ? -15.006 5.038 10.621 1.00 90.00 84 GLY A C 1
ATOM 652 O O . GLY A 1 84 ? -14.481 4.711 9.555 1.00 90.00 84 GLY A O 1
ATOM 653 N N . ARG A 1 85 ? -14.459 5.961 11.425 1.00 91.19 85 ARG A N 1
ATOM 654 C CA . ARG A 1 85 ? -13.200 6.666 11.118 1.00 91.19 85 ARG A CA 1
ATOM 655 C C . ARG A 1 85 ? -12.011 5.710 11.032 1.00 91.19 85 ARG A C 1
ATOM 657 O O . ARG A 1 85 ? -11.229 5.809 10.088 1.00 91.19 85 ARG A O 1
ATOM 664 N N . TRP A 1 86 ? -11.901 4.757 11.960 1.00 93.44 86 TRP A N 1
ATOM 665 C CA . TRP A 1 86 ? -10.863 3.722 11.936 1.00 93.44 86 TRP A CA 1
ATOM 666 C C . TRP A 1 86 ? -10.954 2.863 10.669 1.00 93.44 86 TRP A C 1
ATOM 668 O O . TRP A 1 86 ? -9.952 2.656 9.979 1.00 93.44 86 TRP A O 1
ATOM 678 N N . ARG A 1 87 ? -12.161 2.406 10.311 1.00 92.75 87 ARG A N 1
ATOM 679 C CA . ARG A 1 87 ? -12.394 1.633 9.082 1.00 92.75 87 ARG A CA 1
ATOM 680 C C . ARG A 1 87 ? -11.986 2.429 7.845 1.00 92.75 87 ARG A C 1
ATOM 682 O O . ARG A 1 87 ? -11.256 1.914 7.001 1.00 92.75 87 ARG A O 1
ATOM 689 N N . MET A 1 88 ? -12.427 3.680 7.752 1.00 92.25 88 MET A N 1
ATOM 690 C CA . MET A 1 88 ? -12.143 4.555 6.618 1.00 92.25 88 MET A CA 1
ATOM 691 C C . MET A 1 88 ? -10.639 4.829 6.467 1.00 92.25 88 MET A C 1
ATOM 693 O O . MET A 1 88 ? -10.109 4.720 5.365 1.00 92.25 88 MET A O 1
ATOM 697 N N . ALA A 1 89 ? -9.925 5.091 7.567 1.00 92.19 89 ALA A N 1
ATOM 698 C CA . ALA A 1 89 ? -8.474 5.281 7.550 1.00 92.19 89 ALA A CA 1
ATOM 699 C C . ALA A 1 89 ? -7.721 4.041 7.024 1.00 92.19 89 ALA A C 1
ATOM 701 O O . ALA A 1 89 ? -6.732 4.173 6.301 1.00 92.19 89 ALA A O 1
ATOM 702 N N . ASN A 1 90 ? -8.195 2.831 7.345 1.00 93.81 90 ASN A N 1
ATOM 703 C CA . ASN A 1 90 ? -7.617 1.597 6.808 1.00 93.81 90 ASN A CA 1
ATOM 704 C C . ASN A 1 90 ? -7.904 1.421 5.312 1.00 93.81 90 ASN A C 1
ATOM 706 O O . ASN A 1 90 ? -6.967 1.173 4.561 1.00 93.81 90 ASN A O 1
ATOM 710 N N . ILE A 1 91 ? -9.150 1.625 4.867 1.00 93.38 91 ILE A N 1
ATOM 711 C CA . ILE A 1 91 ? -9.520 1.529 3.442 1.00 93.38 91 ILE A CA 1
ATOM 712 C C . ILE A 1 91 ? -8.717 2.521 2.594 1.00 93.38 91 ILE A C 1
ATOM 714 O O . ILE A 1 91 ? -8.191 2.146 1.545 1.00 93.38 91 ILE A O 1
ATOM 718 N N . PHE A 1 92 ? -8.565 3.761 3.067 1.00 91.00 92 PHE A N 1
ATOM 719 C CA . PHE A 1 92 ? -7.700 4.740 2.415 1.00 91.00 92 PHE A CA 1
ATOM 720 C C . PHE A 1 92 ? -6.260 4.234 2.329 1.00 91.00 92 PHE A C 1
ATOM 722 O O . PHE A 1 92 ? -5.685 4.233 1.246 1.00 91.00 92 PHE A O 1
ATOM 729 N N . GLY A 1 93 ? -5.705 3.721 3.431 1.00 91.75 93 GLY A N 1
ATOM 730 C CA . GLY A 1 93 ? -4.375 3.108 3.427 1.00 91.75 93 GLY A CA 1
ATOM 731 C C . GLY A 1 93 ? -4.222 2.015 2.368 1.00 91.75 93 GLY A C 1
ATOM 732 O O . GLY A 1 93 ? -3.256 2.029 1.613 1.00 91.75 93 GLY A O 1
ATOM 733 N N . PHE A 1 94 ? -5.189 1.104 2.264 1.00 94.69 94 PHE A N 1
ATOM 734 C CA . PHE A 1 94 ? -5.128 0.014 1.287 1.00 94.69 94 PHE A CA 1
ATOM 735 C C . PHE A 1 94 ? -5.189 0.527 -0.153 1.00 94.69 94 PHE A C 1
ATOM 737 O O . PHE A 1 94 ? -4.374 0.128 -0.979 1.00 94.69 94 PHE A O 1
ATOM 744 N N . THR A 1 95 ? -6.079 1.483 -0.421 1.00 93.50 95 THR A N 1
ATOM 745 C CA . THR A 1 95 ? -6.234 2.104 -1.745 1.00 93.50 95 THR A CA 1
ATOM 746 C C . THR A 1 95 ? -4.951 2.814 -2.187 1.00 93.50 95 THR A C 1
ATOM 748 O O . THR A 1 95 ? -4.547 2.710 -3.342 1.00 93.50 95 THR A O 1
ATOM 751 N N . PHE A 1 96 ? -4.266 3.506 -1.272 1.00 91.19 96 PHE A N 1
ATOM 752 C CA . PHE A 1 96 ? -3.014 4.197 -1.592 1.00 91.19 96 PHE A CA 1
ATOM 753 C C . PHE A 1 96 ? -1.822 3.263 -1.743 1.00 91.19 96 PHE A C 1
ATOM 755 O O . PHE A 1 96 ? -0.939 3.537 -2.551 1.00 91.19 96 PHE A O 1
ATOM 762 N N . ALA A 1 97 ? -1.785 2.166 -0.991 1.00 94.44 97 ALA A N 1
ATOM 763 C CA . ALA A 1 97 ? -0.793 1.128 -1.221 1.00 94.44 97 ALA A CA 1
ATOM 764 C C . ALA A 1 97 ? -1.004 0.470 -2.595 1.00 94.44 97 ALA A C 1
ATOM 766 O O . ALA A 1 97 ? -0.043 0.240 -3.325 1.00 94.44 97 ALA A O 1
ATOM 767 N N . GLU A 1 98 ? -2.259 0.239 -2.988 1.00 95.19 98 GLU A N 1
ATOM 768 C CA . GLU A 1 98 ? -2.577 -0.317 -4.300 1.00 95.19 98 GLU A CA 1
ATOM 769 C C . GLU A 1 98 ? -2.272 0.641 -5.453 1.00 95.19 98 GLU A C 1
ATOM 771 O O . GLU A 1 98 ? -1.750 0.201 -6.478 1.00 95.19 98 GLU A O 1
ATOM 776 N N . SER A 1 99 ? -2.502 1.947 -5.291 1.00 95.56 99 SER A N 1
ATOM 777 C CA . SER A 1 99 ? -2.176 2.919 -6.339 1.00 95.56 99 SER A CA 1
ATOM 778 C C . SER A 1 99 ? -0.681 2.955 -6.672 1.00 95.56 99 SER A C 1
ATOM 780 O O . SER A 1 99 ? -0.330 3.096 -7.842 1.00 95.56 99 SER A O 1
ATOM 782 N N . VAL A 1 100 ? 0.203 2.727 -5.690 1.00 96.06 100 VAL A N 1
ATOM 783 C CA . VAL A 1 100 ? 1.649 2.559 -5.931 1.00 96.06 100 VAL A CA 1
ATOM 784 C C . VAL A 1 100 ? 1.914 1.397 -6.885 1.00 96.06 100 VAL A C 1
ATOM 786 O O . VAL A 1 100 ? 2.690 1.531 -7.829 1.00 96.06 100 VAL A O 1
ATOM 789 N N . SER A 1 101 ? 1.229 0.275 -6.703 1.00 96.19 101 SER A N 1
ATOM 790 C CA . SER A 1 101 ? 1.372 -0.873 -7.597 1.00 96.19 101 SER A CA 1
ATOM 791 C C . SER A 1 101 ? 0.764 -0.624 -8.967 1.00 96.19 101 SER A C 1
ATOM 793 O O . SER A 1 101 ? 1.358 -1.023 -9.964 1.00 96.19 101 SER A O 1
ATOM 795 N N . LEU A 1 102 ? -0.357 0.099 -9.054 1.00 96.38 102 LEU A N 1
ATOM 796 C CA . LEU A 1 102 ? -0.935 0.519 -10.335 1.00 96.38 102 LEU A CA 1
ATOM 797 C C . LEU A 1 102 ? 0.005 1.446 -11.122 1.00 96.38 102 LEU A C 1
ATOM 799 O O . LEU A 1 102 ? 0.058 1.367 -12.348 1.00 96.38 102 LEU A O 1
ATOM 803 N N . PHE A 1 103 ? 0.813 2.265 -10.448 1.00 95.94 103 PHE A N 1
ATOM 804 C CA . PHE A 1 103 ? 1.897 3.006 -11.098 1.00 95.94 103 PHE A CA 1
ATOM 805 C C . PHE A 1 103 ? 2.977 2.071 -11.664 1.00 95.94 103 PHE A C 1
ATOM 807 O O . PHE A 1 103 ? 3.445 2.286 -12.782 1.00 95.94 103 PHE A O 1
ATOM 814 N N . GLY A 1 104 ? 3.312 0.989 -10.955 1.00 95.06 104 GLY A N 1
ATOM 815 C CA . GLY A 1 104 ? 4.158 -0.093 -11.471 1.00 95.06 104 GLY A CA 1
ATOM 816 C C . GLY A 1 104 ? 3.565 -0.790 -12.699 1.00 95.06 104 GLY A C 1
ATOM 817 O O . GLY A 1 104 ? 4.279 -1.034 -13.672 1.00 95.06 104 GLY A O 1
ATOM 818 N N . VAL A 1 105 ? 2.252 -1.044 -12.689 1.00 95.69 105 VAL A N 1
ATOM 819 C CA . VAL A 1 105 ? 1.505 -1.593 -13.833 1.00 95.69 105 VAL A CA 1
ATOM 820 C C . VAL A 1 105 ? 1.604 -0.666 -15.041 1.00 95.69 105 VAL A C 1
ATOM 822 O O . VAL A 1 105 ? 1.993 -1.102 -16.123 1.00 95.69 105 VAL A O 1
ATOM 825 N N . ALA A 1 106 ? 1.318 0.622 -14.853 1.00 95.06 106 ALA A N 1
ATOM 826 C CA . ALA A 1 106 ? 1.413 1.620 -15.911 1.00 95.06 106 ALA A CA 1
ATOM 827 C C . ALA A 1 106 ? 2.835 1.700 -16.490 1.00 95.06 106 ALA A C 1
ATOM 829 O O . ALA A 1 106 ? 3.009 1.674 -17.707 1.00 95.06 106 ALA A O 1
ATOM 830 N N . LEU A 1 107 ? 3.863 1.712 -15.634 1.00 94.25 107 LEU A N 1
ATOM 831 C CA . LEU A 1 107 ? 5.258 1.663 -16.074 1.00 94.25 107 LEU A CA 1
ATOM 832 C C . LEU A 1 107 ? 5.559 0.396 -16.879 1.00 94.25 107 LEU A C 1
ATOM 834 O O . LEU A 1 107 ? 6.231 0.478 -17.909 1.00 94.25 107 LEU A O 1
ATOM 838 N N . LYS A 1 108 ? 5.051 -0.766 -16.454 1.00 94.38 108 LYS A N 1
ATOM 839 C CA . LYS A 1 108 ? 5.269 -2.022 -17.175 1.00 94.38 108 LYS A CA 1
ATOM 840 C C . LYS A 1 108 ? 4.636 -1.996 -18.568 1.00 94.38 108 LYS A C 1
ATOM 842 O O . LYS A 1 108 ? 5.311 -2.377 -19.524 1.00 94.38 108 LYS A O 1
ATOM 847 N N . PHE A 1 109 ? 3.418 -1.472 -18.705 1.00 92.25 109 PHE A N 1
ATOM 848 C CA . PHE A 1 109 ? 2.769 -1.288 -20.010 1.00 92.25 109 PHE A CA 1
ATOM 849 C C . PHE A 1 109 ? 3.507 -0.300 -20.921 1.00 92.25 109 PHE A C 1
ATOM 851 O O . PHE A 1 109 ? 3.552 -0.500 -22.132 1.00 92.25 109 PHE A O 1
ATOM 858 N N . LEU A 1 110 ? 4.145 0.731 -20.359 1.00 92.62 110 LEU A N 1
ATOM 859 C CA . LEU A 1 110 ? 5.004 1.644 -21.123 1.00 92.62 110 LEU A CA 1
ATOM 860 C C . LEU A 1 110 ? 6.305 0.977 -21.615 1.00 92.62 110 LEU A C 1
ATOM 862 O O . LEU A 1 110 ? 7.004 1.533 -22.461 1.00 92.62 110 LEU A O 1
ATOM 866 N N . GLY A 1 111 ? 6.620 -0.224 -21.123 1.00 92.50 111 GLY A N 1
ATOM 867 C CA . GLY A 1 111 ? 7.810 -0.988 -21.486 1.00 92.50 111 GLY A CA 1
ATOM 868 C C . GLY A 1 111 ? 8.918 -0.928 -20.437 1.00 92.50 111 GLY A C 1
ATOM 869 O O . GLY A 1 111 ? 10.043 -1.325 -20.733 1.00 92.50 111 GLY A O 1
ATOM 870 N N . ALA A 1 112 ? 8.641 -0.455 -19.216 1.00 92.75 112 ALA A N 1
ATOM 871 C CA . ALA A 1 112 ? 9.623 -0.510 -18.140 1.00 92.75 112 ALA A CA 1
ATOM 872 C C . ALA A 1 112 ? 10.080 -1.953 -17.885 1.00 92.75 112 ALA A C 1
ATOM 874 O O . ALA A 1 112 ? 9.303 -2.913 -17.931 1.00 92.75 112 ALA A O 1
ATOM 875 N N . LYS A 1 113 ? 11.362 -2.083 -17.556 1.00 93.38 113 LYS A N 1
ATOM 876 C CA . LYS A 1 113 ? 11.960 -3.338 -17.113 1.00 93.38 113 LYS A CA 1
ATOM 877 C C . LYS A 1 113 ? 11.375 -3.778 -15.771 1.00 93.38 113 LYS A C 1
ATOM 879 O O . LYS A 1 113 ? 11.008 -2.949 -14.930 1.00 93.38 113 LYS A O 1
ATOM 884 N N . TRP A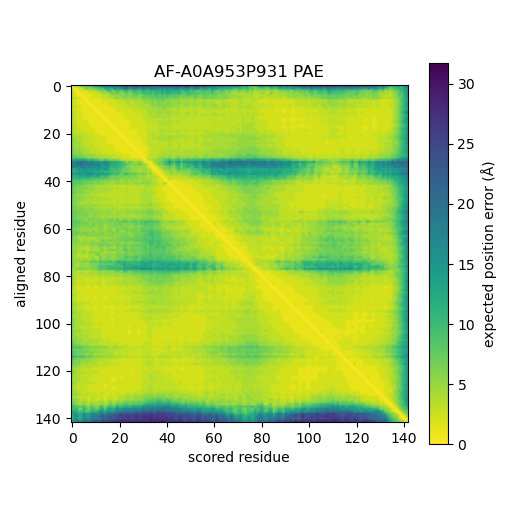 1 114 ? 11.366 -5.088 -15.533 1.00 92.56 114 TRP A N 1
ATOM 885 C CA . TRP A 1 114 ? 10.877 -5.669 -14.277 1.00 92.56 114 TRP A CA 1
ATOM 886 C C . TRP A 1 114 ? 11.636 -5.197 -13.034 1.00 92.56 114 TRP A C 1
ATOM 888 O O . TRP A 1 114 ? 11.041 -5.117 -11.966 1.00 92.56 114 TRP A O 1
ATOM 898 N N . ASN A 1 115 ? 12.912 -4.824 -13.154 1.00 92.62 115 ASN A N 1
ATOM 899 C CA . ASN A 1 115 ? 13.672 -4.266 -12.032 1.00 92.62 115 ASN A CA 1
ATOM 900 C C . ASN A 1 115 ? 13.121 -2.913 -11.550 1.00 92.62 115 ASN A C 1
ATOM 902 O O . ASN A 1 115 ? 13.268 -2.593 -10.379 1.00 92.62 115 ASN A O 1
ATOM 906 N N . VAL A 1 116 ? 12.489 -2.129 -12.429 1.00 93.31 116 VAL A N 1
ATOM 907 C CA . VAL A 1 116 ? 11.853 -0.861 -12.064 1.00 93.31 116 VAL A CA 1
ATOM 908 C C . VAL A 1 116 ? 10.424 -1.116 -11.613 1.00 93.31 116 VAL A C 1
ATOM 910 O O . VAL A 1 116 ? 10.082 -0.775 -10.487 1.00 93.31 116 VAL A O 1
ATOM 913 N N . ALA A 1 117 ? 9.600 -1.763 -12.444 1.00 93.94 117 ALA A N 1
ATOM 914 C CA . ALA A 1 117 ? 8.197 -2.028 -12.110 1.00 93.94 117 ALA A CA 1
ATOM 915 C C 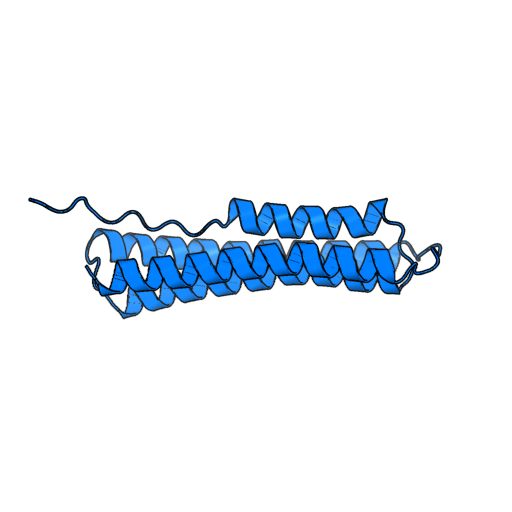. ALA A 1 117 ? 8.056 -2.876 -10.830 1.00 93.94 117 ALA A C 1
ATOM 917 O O . ALA A 1 117 ? 7.202 -2.603 -9.990 1.00 93.94 117 ALA A O 1
ATOM 918 N N . GLY A 1 118 ? 8.955 -3.846 -10.633 1.00 93.94 118 GLY A N 1
ATOM 919 C CA . GLY A 1 118 ? 9.025 -4.698 -9.447 1.00 93.94 118 GLY A CA 1
ATOM 920 C C . GLY A 1 118 ? 9.207 -3.926 -8.142 1.00 93.94 118 GLY A C 1
ATOM 921 O O . GLY A 1 118 ? 8.650 -4.334 -7.127 1.00 93.94 118 GLY A O 1
ATOM 922 N N . LEU A 1 119 ? 9.902 -2.781 -8.158 1.00 96.19 119 LEU A N 1
ATOM 923 C CA . LEU A 1 119 ? 10.041 -1.937 -6.966 1.00 96.19 119 LEU A CA 1
ATOM 924 C C . LEU A 1 119 ? 8.708 -1.312 -6.548 1.00 96.19 119 LEU A C 1
ATOM 926 O O . LEU A 1 119 ? 8.442 -1.212 -5.354 1.00 96.19 119 LEU A O 1
ATOM 930 N N . PHE A 1 120 ? 7.854 -0.937 -7.503 1.00 96.12 120 PHE A N 1
ATOM 931 C CA . PHE A 1 120 ? 6.527 -0.389 -7.209 1.00 96.12 120 PHE A CA 1
ATOM 932 C C . PHE A 1 120 ? 5.602 -1.464 -6.630 1.00 96.12 120 PHE A C 1
ATOM 934 O O . PHE A 1 120 ? 4.948 -1.218 -5.620 1.00 96.12 120 PHE A O 1
ATOM 941 N N . PHE A 1 121 ? 5.616 -2.678 -7.191 1.00 95.44 121 PHE A N 1
ATOM 942 C CA . PHE A 1 121 ? 4.870 -3.811 -6.629 1.00 95.44 121 PHE A CA 1
ATOM 943 C C . PHE A 1 121 ? 5.349 -4.177 -5.224 1.00 95.44 121 PHE A C 1
ATOM 945 O O . PHE A 1 121 ? 4.541 -4.323 -4.308 1.00 95.44 121 PHE A O 1
ATOM 952 N N . ALA A 1 122 ? 6.668 -4.275 -5.031 1.00 96.00 122 ALA A N 1
ATOM 953 C CA . ALA A 1 122 ? 7.247 -4.540 -3.721 1.00 96.00 122 ALA A CA 1
ATOM 954 C C . ALA A 1 122 ? 6.859 -3.447 -2.716 1.00 96.00 122 ALA A C 1
ATOM 956 O O . ALA A 1 122 ? 6.447 -3.764 -1.604 1.00 96.00 122 ALA A O 1
ATOM 957 N N . ALA A 1 123 ? 6.922 -2.171 -3.108 1.00 95.56 123 ALA A N 1
ATOM 958 C CA . ALA A 1 123 ? 6.512 -1.059 -2.260 1.00 95.56 123 ALA A CA 1
ATOM 959 C C . ALA A 1 123 ? 5.024 -1.138 -1.878 1.00 95.56 123 ALA A C 1
ATOM 961 O O . ALA A 1 123 ? 4.708 -1.013 -0.697 1.00 95.56 123 ALA A O 1
ATOM 962 N N . GLY A 1 124 ? 4.118 -1.396 -2.826 1.00 95.00 124 GLY A N 1
ATOM 963 C CA . GLY A 1 124 ? 2.688 -1.548 -2.539 1.00 95.00 124 GLY A CA 1
ATOM 964 C C . GLY A 1 124 ? 2.389 -2.711 -1.587 1.00 95.00 124 GLY A C 1
ATOM 965 O O . GLY A 1 124 ? 1.660 -2.539 -0.608 1.00 95.00 124 GLY A O 1
ATOM 966 N N . ILE A 1 125 ? 3.024 -3.872 -1.793 1.00 95.38 125 ILE A N 1
ATOM 967 C CA . ILE A 1 125 ? 2.904 -5.030 -0.890 1.00 95.38 125 ILE A CA 1
ATOM 968 C C . ILE A 1 125 ? 3.445 -4.691 0.504 1.00 95.38 125 ILE A C 1
ATOM 970 O O . ILE A 1 125 ? 2.766 -4.930 1.503 1.00 95.38 125 ILE A O 1
ATOM 974 N N . LEU A 1 126 ? 4.642 -4.104 0.595 1.00 95.62 126 LEU A N 1
ATOM 975 C CA . LEU A 1 126 ? 5.244 -3.720 1.873 1.00 95.62 126 LEU A CA 1
ATOM 976 C C . LEU A 1 126 ? 4.388 -2.695 2.621 1.00 95.62 126 LEU A C 1
ATOM 978 O O . LEU A 1 126 ? 4.251 -2.801 3.837 1.00 95.62 126 LEU A O 1
ATOM 982 N N . LEU A 1 127 ? 3.768 -1.745 1.918 1.00 93.88 127 LEU A N 1
ATOM 983 C CA . LEU A 1 127 ? 2.837 -0.787 2.514 1.00 93.88 127 LEU A CA 1
ATOM 984 C C . LEU A 1 127 ? 1.583 -1.470 3.057 1.00 93.88 127 LEU A C 1
ATOM 986 O O . LEU A 1 127 ? 1.183 -1.176 4.182 1.00 93.88 127 LEU A O 1
ATOM 990 N N . LEU A 1 128 ? 0.991 -2.411 2.314 1.00 93.94 128 LEU A N 1
ATOM 991 C CA . LEU A 1 128 ? -0.141 -3.197 2.812 1.00 93.94 128 LEU A CA 1
ATOM 992 C C . LEU A 1 128 ? 0.242 -3.986 4.066 1.00 93.94 128 LEU A C 1
ATOM 994 O O . LEU A 1 128 ? -0.510 -3.978 5.040 1.00 93.94 128 LEU A O 1
ATOM 998 N N . LEU A 1 129 ? 1.409 -4.632 4.080 1.00 93.94 129 LEU A N 1
ATOM 999 C CA . LEU A 1 129 ? 1.891 -5.371 5.250 1.00 93.94 129 LEU A CA 1
ATOM 1000 C C . LEU A 1 129 ? 2.155 -4.441 6.442 1.00 93.94 129 LEU A C 1
ATOM 1002 O O . LEU A 1 129 ? 1.719 -4.724 7.560 1.00 93.94 129 LEU A O 1
ATOM 1006 N N . LEU A 1 130 ? 2.801 -3.298 6.211 1.00 91.75 130 LEU A N 1
ATOM 1007 C CA . LEU A 1 130 ? 3.063 -2.296 7.242 1.00 91.75 130 LEU A CA 1
ATOM 1008 C C . LEU A 1 130 ? 1.763 -1.725 7.826 1.00 91.75 130 LEU A C 1
ATOM 1010 O O . LEU A 1 130 ? 1.667 -1.484 9.028 1.00 91.75 130 LEU A O 1
ATOM 1014 N N . TRP A 1 131 ? 0.741 -1.537 6.992 1.00 91.31 131 TRP A N 1
ATOM 1015 C CA . TRP A 1 131 ? -0.566 -1.005 7.380 1.00 91.31 131 TRP A CA 1
ATOM 1016 C C . TRP A 1 131 ? -1.593 -2.081 7.733 1.00 91.31 131 TRP A C 1
ATOM 1018 O O . TRP A 1 131 ? -2.795 -1.840 7.62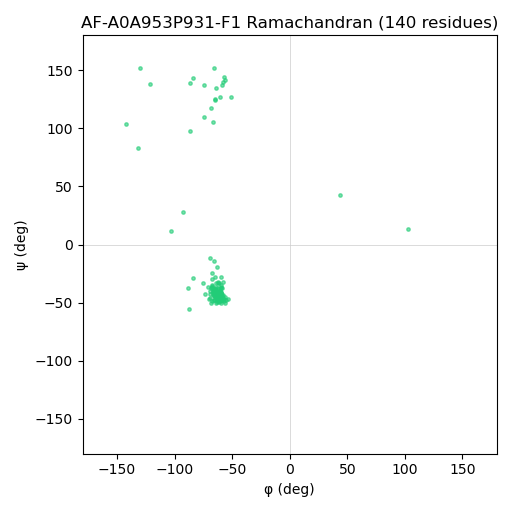7 1.00 91.31 131 TRP A O 1
ATOM 1028 N N . THR A 1 132 ? -1.134 -3.238 8.216 1.00 90.38 132 THR A N 1
ATOM 1029 C CA . THR A 1 132 ? -2.013 -4.306 8.706 1.00 90.38 132 THR A CA 1
ATOM 1030 C C . THR A 1 132 ? -3.024 -3.754 9.726 1.00 90.38 132 THR A C 1
ATOM 1032 O O . THR A 1 132 ? -2.617 -3.127 10.712 1.00 90.38 132 THR A O 1
ATOM 1035 N N . PRO A 1 133 ? -4.337 -3.990 9.539 1.00 89.25 133 PRO A N 1
ATOM 1036 C CA . PRO A 1 133 ? -5.361 -3.455 10.426 1.00 89.25 133 PRO A CA 1
ATOM 1037 C C . PRO A 1 133 ? -5.290 -4.118 11.806 1.00 89.25 133 PRO A C 1
ATOM 1039 O O . PRO A 1 133 ? -5.504 -5.326 11.961 1.00 89.25 133 PRO A O 1
ATOM 1042 N N . ARG A 1 134 ? -5.013 -3.302 12.826 1.00 86.06 134 ARG A N 1
ATOM 1043 C CA . ARG A 1 134 ? -4.990 -3.701 14.238 1.00 86.06 134 ARG A CA 1
ATOM 1044 C C . ARG A 1 134 ? -5.993 -2.864 15.025 1.00 86.06 134 ARG A C 1
ATOM 1046 O O . ARG A 1 134 ? -6.124 -1.661 14.792 1.00 86.06 134 ARG A O 1
ATOM 1053 N N . LEU A 1 135 ? -6.712 -3.531 15.919 1.00 83.62 135 LEU A N 1
ATOM 1054 C CA . LEU A 1 135 ? -7.656 -2.926 16.847 1.00 83.62 135 LEU A CA 1
ATOM 1055 C C . LEU A 1 135 ? -7.528 -3.676 18.174 1.00 83.62 135 LEU A C 1
ATOM 1057 O O . LEU A 1 135 ? -7.983 -4.816 18.282 1.00 83.62 135 LEU A O 1
ATOM 1061 N N . ASP A 1 136 ? -6.866 -3.048 19.141 1.00 75.56 136 ASP A N 1
ATOM 1062 C CA . ASP A 1 136 ? -6.647 -3.613 20.471 1.00 75.56 136 ASP A CA 1
ATOM 1063 C C . ASP A 1 136 ? -7.861 -3.272 21.340 1.00 75.56 136 ASP A C 1
ATOM 1065 O O . ASP A 1 136 ? -8.001 -2.150 21.827 1.00 75.56 136 ASP A O 1
ATOM 1069 N N . LEU A 1 137 ? -8.786 -4.224 21.462 1.00 69.19 137 LEU A N 1
ATOM 1070 C CA . LEU A 1 137 ? -9.966 -4.090 22.315 1.00 69.19 137 LEU A CA 1
ATOM 1071 C C . LEU A 1 137 ? -9.606 -4.536 23.745 1.00 69.19 137 LEU A C 1
ATOM 1073 O O . LEU A 1 137 ? -8.901 -5.540 23.881 1.00 69.19 137 LEU A O 1
ATOM 1077 N N . PRO A 1 138 ? -10.072 -3.839 24.801 1.00 65.00 138 PRO A N 1
ATOM 1078 C CA . PRO A 1 138 ? -9.841 -4.269 26.179 1.00 65.00 138 PRO A CA 1
ATOM 1079 C C . PRO A 1 138 ? -10.368 -5.695 26.399 1.00 65.00 138 PRO A C 1
ATOM 1081 O O . PRO A 1 138 ? -11.399 -6.070 25.837 1.00 65.00 138 PRO A O 1
ATOM 1084 N N . ALA A 1 139 ? -9.631 -6.497 27.176 1.00 59.72 139 ALA A N 1
ATOM 1085 C CA . ALA A 1 139 ? -10.005 -7.875 27.482 1.00 59.72 139 ALA A CA 1
ATOM 1086 C C . ALA A 1 139 ? -11.373 -7.909 28.178 1.00 59.72 139 ALA A C 1
ATOM 1088 O O . ALA A 1 139 ? -11.670 -7.070 29.029 1.00 59.72 139 ALA A O 1
ATOM 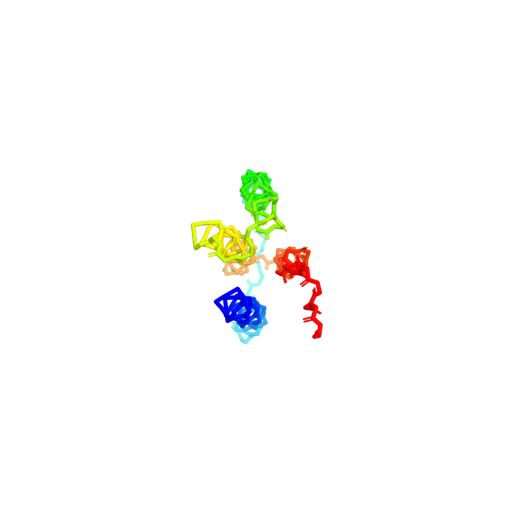1089 N N . GLN A 1 140 ? -12.213 -8.857 27.776 1.00 55.59 140 GLN A N 1
ATOM 1090 C CA . GLN A 1 140 ? -13.545 -9.037 28.337 1.00 55.59 140 GLN A CA 1
ATOM 1091 C C . GLN A 1 140 ? -13.400 -9.446 29.817 1.00 55.59 140 GLN A C 1
ATOM 1093 O O . GLN A 1 140 ? -12.673 -10.407 30.073 1.00 55.59 140 GLN A O 1
ATOM 1098 N N . PRO A 1 141 ? -14.023 -8.751 30.789 1.00 53.75 141 PRO A N 1
ATOM 1099 C CA . PRO A 1 141 ? -14.206 -9.344 32.106 1.00 53.75 141 PRO A CA 1
ATOM 1100 C C . PRO A 1 141 ? -15.142 -10.548 31.936 1.00 53.75 141 PRO A C 1
ATOM 1102 O O . PRO A 1 141 ? -16.204 -10.407 31.321 1.00 53.75 141 PRO A O 1
ATOM 1105 N N . GLU A 1 142 ? -14.679 -11.721 32.374 1.00 42.91 142 GLU A N 1
ATOM 1106 C CA . GLU A 1 142 ? -15.470 -12.960 32.422 1.00 42.91 142 GLU A CA 1
ATOM 1107 C C . GLU A 1 142 ? -16.714 -12.814 33.306 1.00 42.91 142 GLU A C 1
ATOM 1109 O O . GLU A 1 142 ? -16.634 -12.107 34.339 1.00 42.91 142 GLU A O 1
#

pLDDT: mean 89.46, std 8.67, range [42.91, 97.31]

Secondary structure (DSSP, 8-state):
-HHHHHHHHHHHHHHHHHHHHHHHHHHHHHHTTPPP----HHHHHHHHHHHHHHHHHHHHHHHHHHHHHHHHHHH-TT-HHHHHHHHHHHHHHHHHHHHHHHHHHHHHHTT--HHHHHHHHHHHHHHHHHT-----PPPPP-

Nearest PDB structures (foldseek):
  6zpp-assembly1_A  TM=4.365E-01  e=6.018E+00  Drechmeria coniospora
  5gar-assembly1_U  TM=4.726E-01  e=8.989E+00  Thermus thermophilus

Sequence (142 aa):
MYAARSTLNQVRILHAVFLLTQFLLVFVLWLEHSPERSLAREILVAFAVVSASNVLILGGIRSRHLTAALDILRNTPDDAAALGRWRMANIFGFTFAESVSLFGVALKFLGAKWNVAGLFFAAGILLLLLWTPRLDLPAQPE

Mean predicted aligned error: 5.11 Å

Foldseek 3Di:
DVVLVVLLVVLQVVLVVLLVVLVVLVVVLVVVCAAADDDDPVLLVVLVVVLVCLCVVLVVVLVVQLVVLLVCCQVPVPPPVSSVSNSVSSVSQSVSLSVLLVSLSVCVNVRHDCVSSVVSSVSSNVSSVVSRRDHDYPDDDD

Radius of gyration: 18.13 Å; Cα contacts (8 Å, |Δi|>4): 137; chains: 1; bounding box: 34×26×57 Å

Solvent-accessible surface area (backbone atoms only — not comparable to full-atom values): 7661 Å² total; per-residue (Å²): 100,70,67,47,54,54,51,50,51,54,52,49,51,50,51,52,49,55,54,50,48,52,54,50,56,54,51,54,55,63,70,64,64,62,67,73,45,92,71,62,68,67,60,58,50,50,55,51,50,53,42,50,51,52,48,52,56,51,49,54,53,30,50,54,48,33,52,58,19,50,61,46,35,66,77,40,57,69,42,64,67,36,51,49,44,36,52,49,30,47,52,52,50,47,53,54,20,47,47,32,26,51,51,16,50,52,40,31,75,74,7,40,47,63,82,59,26,46,51,25,41,51,48,15,52,50,43,44,62,73,60,57,90,80,80,82,70,81,79,79,84,128